Protein AF-A0A845Y0Y3-F1 (afdb_monomer_lite)

Sequence (134 aa):
LVGATLGAIGAFLLARYFLRDWAKSRFRRHKALVSFHQAVLHKPLAFVLAVRFAPISPFNIVNFLFGLTAIDLRNYATGTFFGIIPGTLAYTWLGVTGEEVLQGGDRLPFFLALGMLTLLSLLPVCLKRNQISQ

Radius of gyration: 17.37 Å; chains: 1; bounding box: 44×30×48 Å

Foldseek 3Di:
DVVLLVVLLVLLQCLQPPVQVVCCVVCVPPPVLVVLQVVCVPPVLVSLLLVLLQPPDDSNVVSNSNSNHPDDSVSNSVSNVVSPVQVVVLVVQLVVLVVCVVVVHDCVSNVVSVVSNVCSNCVSVVVVVVVVVD

Structure (mmCIF, N/CA/C/O backbone):
data_AF-A0A845Y0Y3-F1
#
_entry.id   AF-A0A845Y0Y3-F1
#
loop_
_atom_site.group_PDB
_atom_site.id
_atom_site.type_symbol
_atom_site.label_atom_id
_atom_site.label_alt_id
_atom_site.label_comp_id
_atom_site.label_asym_id
_atom_site.label_entity_id
_atom_site.label_seq_id
_atom_site.pdbx_PDB_ins_code
_atom_site.Cartn_x
_atom_site.Cartn_y
_atom_site.Cartn_z
_atom_site.occupancy
_atom_site.B_iso_or_equiv
_atom_site.auth_seq_id
_atom_site.auth_comp_id
_atom_site.auth_asym_id
_atom_site.auth_atom_id
_atom_site.pdbx_PDB_model_num
ATOM 1 N N . LEU A 1 1 ? 1.305 7.575 -9.137 1.00 87.44 1 LEU A N 1
ATOM 2 C CA . LEU A 1 1 ? 1.357 7.820 -7.670 1.00 87.44 1 LEU A CA 1
ATOM 3 C C . LEU A 1 1 ? 0.132 8.578 -7.150 1.00 87.44 1 LEU A C 1
ATOM 5 O O . LEU A 1 1 ? -0.592 8.025 -6.329 1.00 87.44 1 LEU A O 1
ATOM 9 N N . VAL A 1 2 ? -0.149 9.793 -7.645 1.00 90.75 2 VAL A N 1
ATOM 10 C CA . VAL A 1 2 ? -1.297 10.609 -7.188 1.00 90.75 2 VAL A CA 1
ATOM 11 C C . VAL A 1 2 ? -2.636 9.891 -7.392 1.00 90.75 2 VAL A C 1
ATOM 13 O O . VAL A 1 2 ? -3.362 9.695 -6.425 1.00 90.75 2 VAL A O 1
ATOM 16 N N . GLY A 1 3 ? -2.921 9.397 -8.604 1.00 91.50 3 GLY A N 1
ATOM 17 C CA . GLY A 1 3 ? -4.157 8.648 -8.882 1.00 91.50 3 GLY A CA 1
ATOM 18 C C . GLY A 1 3 ? -4.326 7.397 -8.009 1.00 91.50 3 GLY A C 1
ATOM 19 O O . GLY A 1 3 ? -5.391 7.180 -7.443 1.00 91.50 3 GLY A O 1
ATOM 20 N N . ALA A 1 4 ? -3.251 6.624 -7.809 1.00 89.38 4 ALA A N 1
ATOM 21 C CA . ALA A 1 4 ? -3.262 5.460 -6.917 1.00 89.38 4 ALA A CA 1
ATOM 22 C C . ALA A 1 4 ? -3.561 5.849 -5.459 1.00 89.38 4 ALA A C 1
ATOM 24 O O . ALA A 1 4 ? -4.304 5.153 -4.773 1.00 89.38 4 ALA A O 1
ATOM 25 N N . THR A 1 5 ? -3.025 6.983 -4.999 1.00 91.75 5 THR A N 1
ATOM 26 C CA . THR A 1 5 ? -3.273 7.499 -3.646 1.00 91.75 5 THR A CA 1
ATOM 27 C C . THR A 1 5 ? -4.713 7.987 -3.498 1.00 91.75 5 THR A C 1
ATOM 29 O O . THR A 1 5 ? -5.369 7.645 -2.520 1.00 91.75 5 THR A O 1
ATOM 32 N N . LEU A 1 6 ? -5.244 8.716 -4.484 1.00 93.31 6 LEU A N 1
ATOM 33 C CA . LEU A 1 6 ? -6.638 9.173 -4.490 1.00 93.31 6 LEU A CA 1
ATOM 34 C C . LEU A 1 6 ? -7.626 8.002 -4.521 1.00 93.31 6 LEU A C 1
ATOM 36 O O . LEU A 1 6 ? -8.559 7.974 -3.723 1.00 93.31 6 LEU A O 1
ATOM 40 N N . GLY A 1 7 ? -7.392 6.998 -5.370 1.00 92.75 7 GLY A N 1
ATOM 41 C CA . GLY A 1 7 ? -8.207 5.781 -5.401 1.00 92.75 7 GLY A CA 1
ATOM 42 C C . GLY A 1 7 ? -8.137 5.004 -4.083 1.00 92.75 7 GLY A C 1
ATOM 43 O O . GLY A 1 7 ? -9.159 4.548 -3.568 1.00 92.75 7 GLY A O 1
ATOM 44 N N . ALA A 1 8 ? -6.946 4.919 -3.481 1.00 92.06 8 ALA A N 1
ATOM 45 C CA . ALA A 1 8 ? -6.761 4.309 -2.170 1.00 92.06 8 ALA A CA 1
ATOM 46 C C . AL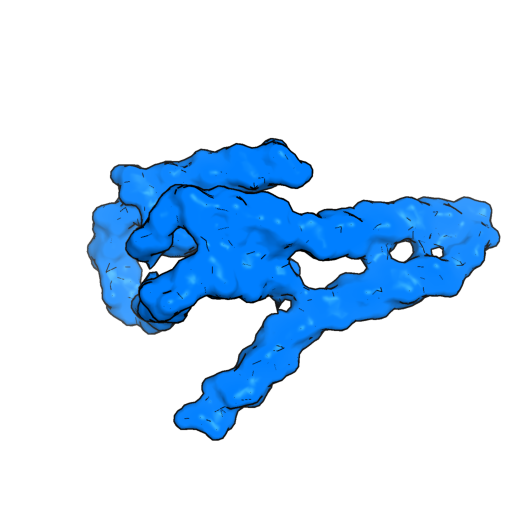A A 1 8 ? -7.519 5.059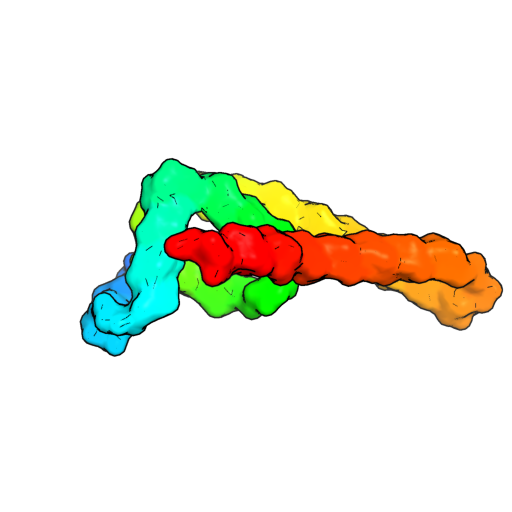 -1.066 1.00 92.06 8 ALA A C 1
ATOM 48 O O . ALA A 1 8 ? -8.099 4.410 -0.193 1.00 92.06 8 ALA A O 1
ATOM 49 N N . ILE A 1 9 ? -7.536 6.395 -1.105 1.00 93.81 9 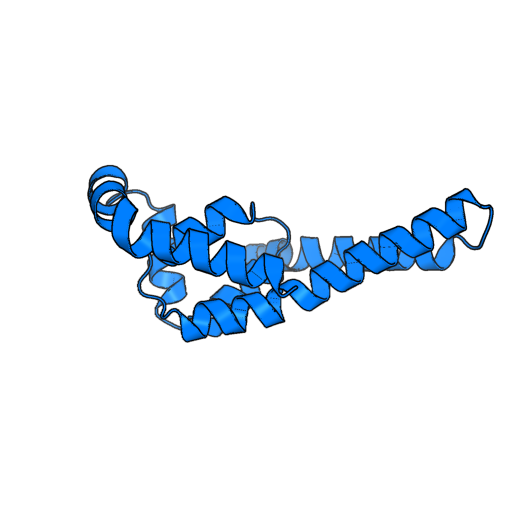ILE A N 1
ATOM 50 C CA . ILE A 1 9 ? -8.323 7.243 -0.199 1.00 93.81 9 ILE A CA 1
ATOM 51 C C . ILE A 1 9 ? -9.822 7.022 -0.428 1.00 93.81 9 ILE A C 1
ATOM 53 O O . ILE A 1 9 ? -10.546 6.805 0.538 1.00 93.81 9 ILE A O 1
ATOM 57 N N . GLY A 1 10 ? -10.287 6.995 -1.678 1.00 93.31 10 GLY A N 1
ATOM 58 C CA . GLY A 1 10 ? -11.689 6.724 -2.005 1.00 93.31 10 GLY A CA 1
ATOM 59 C C . GLY A 1 10 ? -12.168 5.382 -1.446 1.00 93.31 10 GLY A C 1
ATOM 60 O O . GLY A 1 10 ? -13.151 5.336 -0.710 1.00 93.31 10 GLY A O 1
ATOM 61 N N . ALA A 1 11 ? -11.428 4.300 -1.703 1.00 92.31 11 ALA A N 1
ATOM 62 C CA . ALA A 1 11 ? -11.741 2.974 -1.163 1.00 92.31 11 ALA A CA 1
ATOM 63 C C . ALA A 1 11 ? -11.714 2.942 0.377 1.00 92.31 11 ALA A C 1
ATOM 65 O O . ALA A 1 11 ? -12.587 2.339 1.002 1.00 92.31 11 ALA A O 1
ATOM 66 N N . PHE A 1 12 ? -10.749 3.628 0.995 1.00 92.81 12 PHE A N 1
ATOM 67 C CA . PHE A 1 12 ? -10.659 3.762 2.449 1.00 92.81 12 PHE A CA 1
ATOM 68 C C . PHE A 1 12 ? -11.886 4.465 3.044 1.00 92.81 12 PHE A C 1
ATOM 70 O O . PHE A 1 12 ? -12.458 3.978 4.020 1.00 92.81 12 PHE A O 1
ATOM 77 N N . LEU A 1 13 ? -12.312 5.586 2.455 1.00 93.00 13 LEU A N 1
ATOM 78 C CA . LEU A 1 13 ? -13.471 6.348 2.925 1.00 93.00 13 LEU A CA 1
ATOM 79 C C . LEU A 1 13 ? -14.768 5.562 2.713 1.00 93.00 13 LEU A C 1
ATOM 81 O O . LEU A 1 13 ? -15.590 5.492 3.627 1.00 93.00 13 LEU A O 1
ATOM 85 N N . LEU A 1 14 ? -14.916 4.897 1.564 1.00 92.75 14 LEU A N 1
ATOM 86 C CA . LEU A 1 14 ? -16.041 3.996 1.309 1.00 92.75 14 LEU A CA 1
ATOM 87 C C . LEU A 1 14 ? -16.115 2.887 2.365 1.00 92.75 14 LEU A C 1
ATOM 89 O O . LEU A 1 14 ? -17.176 2.663 2.948 1.00 92.75 14 LEU A O 1
ATOM 93 N N . ALA A 1 15 ? -14.987 2.247 2.690 1.00 91.06 15 ALA A N 1
ATOM 94 C CA . ALA A 1 15 ? -14.948 1.268 3.774 1.00 91.06 15 ALA A CA 1
ATOM 95 C C . ALA A 1 15 ? -15.353 1.872 5.121 1.00 91.06 15 ALA A C 1
ATOM 97 O O . ALA A 1 15 ? -16.143 1.276 5.855 1.00 91.06 15 ALA A O 1
ATOM 98 N N . ARG A 1 16 ? -14.809 3.046 5.451 1.00 90.75 16 ARG A N 1
ATOM 99 C CA . ARG A 1 16 ? -14.964 3.661 6.770 1.00 90.75 16 ARG A CA 1
ATOM 100 C C . ARG A 1 16 ? -16.385 4.129 7.054 1.00 90.75 16 ARG A C 1
ATOM 102 O O . ARG A 1 16 ? -16.817 4.014 8.200 1.00 90.75 16 ARG A O 1
ATOM 109 N N . TYR A 1 17 ? -17.077 4.652 6.045 1.00 90.31 17 TYR A N 1
ATOM 110 C CA . TYR A 1 17 ? -18.408 5.233 6.220 1.00 90.31 17 TYR A CA 1
ATOM 111 C C . TYR A 1 17 ? -19.544 4.292 5.819 1.00 90.31 17 TYR A C 1
ATOM 113 O O . TYR A 1 17 ? -20.573 4.305 6.482 1.00 90.31 17 TYR A O 1
ATOM 121 N N . PHE A 1 18 ? -19.370 3.450 4.794 1.00 89.19 18 PHE A N 1
ATOM 122 C CA . PHE A 1 18 ? -20.467 2.618 4.276 1.00 89.19 18 PHE A CA 1
ATOM 123 C C . PHE A 1 18 ? -20.375 1.152 4.702 1.00 89.19 18 PHE A C 1
ATOM 125 O O . PHE A 1 18 ? -21.395 0.508 4.929 1.00 89.19 18 PHE A O 1
ATOM 132 N N . LEU A 1 19 ? -19.164 0.601 4.826 1.00 85.50 19 LEU A N 1
ATOM 133 C CA . LEU A 1 19 ? -18.974 -0.835 5.083 1.00 85.50 19 LEU A CA 1
ATOM 134 C C . LEU A 1 19 ? -18.590 -1.150 6.529 1.00 85.50 19 LEU A C 1
ATOM 136 O O . LEU A 1 19 ? -18.567 -2.321 6.901 1.00 85.50 19 LEU A O 1
ATOM 140 N N . ARG A 1 20 ? -18.279 -0.145 7.354 1.00 81.25 20 ARG A N 1
ATOM 141 C CA . ARG A 1 20 ? -17.708 -0.362 8.689 1.00 81.25 20 ARG A CA 1
ATOM 142 C C . ARG A 1 20 ? -18.636 -1.135 9.614 1.00 81.25 20 ARG A C 1
ATOM 144 O O . ARG A 1 20 ? -18.182 -2.082 10.255 1.00 81.25 20 ARG A O 1
ATOM 151 N N . ASP A 1 21 ? -19.910 -0.771 9.663 1.00 82.50 21 ASP A N 1
ATOM 152 C CA . ASP A 1 21 ? -20.873 -1.410 10.564 1.00 82.50 21 ASP A CA 1
ATOM 153 C C . ASP A 1 21 ? -21.284 -2.799 10.065 1.00 82.50 21 ASP A C 1
ATOM 155 O O . ASP A 1 21 ? -21.319 -3.753 10.846 1.00 82.50 21 ASP A O 1
ATOM 159 N N . TRP A 1 22 ? -21.464 -2.950 8.749 1.00 84.00 22 TRP A N 1
ATOM 160 C CA . TRP A 1 22 ? -21.697 -4.248 8.111 1.00 84.00 22 TRP A CA 1
ATOM 161 C C . TRP A 1 22 ? -20.517 -5.211 8.306 1.00 84.00 22 TRP A C 1
ATOM 163 O O . TRP A 1 22 ? -20.692 -6.365 8.695 1.00 84.00 22 TRP A O 1
ATOM 173 N N . ALA A 1 23 ? -19.287 -4.744 8.096 1.00 80.31 23 ALA A N 1
ATOM 174 C CA . ALA A 1 23 ? -18.103 -5.577 8.254 1.00 80.31 23 ALA A CA 1
ATOM 175 C C . ALA A 1 23 ? -17.851 -5.923 9.726 1.00 80.31 23 ALA A C 1
ATOM 177 O O . ALA A 1 23 ? -17.485 -7.058 10.037 1.00 80.31 23 ALA A O 1
ATOM 178 N N . LYS A 1 24 ? -18.096 -4.985 10.653 1.00 77.25 24 LYS A N 1
ATOM 179 C CA . LYS A 1 24 ? -18.037 -5.264 12.093 1.00 77.25 24 LYS A CA 1
ATOM 180 C C . LYS A 1 24 ? -19.056 -6.318 12.508 1.00 77.25 24 LYS A C 1
ATOM 182 O O . LYS A 1 24 ? -18.700 -7.178 13.307 1.00 77.25 24 LYS A O 1
ATOM 187 N N . SER A 1 25 ? -20.287 -6.290 12.000 1.00 80.38 25 SER A N 1
ATOM 188 C CA . SER A 1 25 ? -21.294 -7.298 12.362 1.00 80.38 25 SER A CA 1
ATOM 189 C C . SER A 1 25 ? -20.972 -8.669 11.756 1.00 80.38 25 SER A C 1
ATOM 191 O O . SER A 1 25 ? -21.042 -9.682 12.453 1.00 80.38 25 SER A O 1
ATOM 193 N N . ARG A 1 26 ? -20.525 -8.707 10.494 1.00 78.69 26 ARG A N 1
ATOM 194 C CA . ARG A 1 26 ? -20.270 -9.947 9.745 1.00 78.69 26 ARG A CA 1
ATOM 195 C C . ARG A 1 26 ? -18.939 -10.625 10.077 1.00 78.69 26 ARG A C 1
ATOM 197 O O . ARG A 1 26 ? -18.861 -11.853 10.032 1.00 78.69 26 ARG A O 1
ATOM 204 N N . PHE A 1 27 ? -17.906 -9.848 10.411 1.00 71.81 27 PHE A N 1
ATOM 205 C CA . PHE A 1 27 ? -16.526 -10.322 10.585 1.00 71.81 27 PHE A CA 1
ATOM 206 C C . PHE A 1 27 ? -15.940 -10.031 11.973 1.00 71.81 27 PHE A C 1
ATOM 208 O O . PHE A 1 27 ? -14.732 -10.170 12.168 1.00 71.81 27 PHE A O 1
ATOM 215 N N . ARG A 1 28 ? -16.776 -9.705 12.973 1.00 68.50 28 ARG A N 1
ATOM 216 C CA . ARG A 1 28 ? -16.343 -9.390 14.353 1.00 68.50 28 ARG A CA 1
ATOM 217 C C . ARG A 1 28 ? -15.404 -10.423 14.981 1.00 68.50 28 ARG A C 1
ATOM 219 O O . ARG A 1 28 ? -14.597 -10.069 15.831 1.00 68.50 28 ARG A O 1
ATOM 226 N N . ARG A 1 29 ? -15.539 -11.697 14.598 1.00 73.56 29 ARG A N 1
ATOM 227 C CA . ARG A 1 29 ? -14.756 -12.832 15.124 1.00 73.56 29 ARG A CA 1
ATOM 228 C C . ARG A 1 29 ? -13.651 -13.311 14.179 1.00 73.56 29 ARG A C 1
ATOM 230 O O . ARG A 1 29 ? -12.985 -14.300 14.472 1.00 73.56 29 ARG A O 1
ATOM 237 N N . HIS A 1 30 ? -13.452 -12.650 13.040 1.00 80.81 30 HIS A N 1
ATOM 238 C CA . HIS A 1 30 ? -12.453 -13.086 12.074 1.00 80.81 30 HIS A CA 1
ATOM 239 C C . HIS A 1 30 ? -11.053 -12.725 12.584 1.00 80.81 30 HIS A C 1
ATOM 241 O O . HIS A 1 30 ? -10.689 -11.548 12.614 1.00 80.81 30 HIS A O 1
ATOM 247 N N . LYS A 1 31 ? -10.260 -13.735 12.973 1.00 79.31 31 LYS A N 1
ATOM 248 C CA . LYS A 1 31 ? -8.926 -13.548 13.579 1.00 79.31 31 LYS A CA 1
ATOM 249 C C . LYS A 1 31 ? -8.043 -12.590 12.772 1.00 79.31 31 LYS A C 1
ATOM 251 O O . LYS A 1 31 ? -7.459 -11.684 13.343 1.00 79.31 31 LYS A O 1
ATOM 256 N N . ALA A 1 32 ? -8.039 -12.721 11.443 1.00 77.38 32 ALA A N 1
ATOM 257 C CA . ALA A 1 32 ? -7.267 -11.848 10.558 1.00 77.38 32 ALA A CA 1
ATOM 258 C C . ALA A 1 32 ? -7.628 -10.355 10.691 1.00 77.38 32 ALA A C 1
ATOM 260 O O . ALA A 1 32 ? -6.731 -9.521 10.747 1.00 77.38 32 ALA A O 1
ATOM 261 N N . LEU A 1 33 ? -8.919 -10.010 10.782 1.00 78.81 33 LEU A N 1
ATOM 262 C CA . LEU A 1 33 ? -9.362 -8.615 10.898 1.00 78.81 33 LEU A CA 1
ATOM 263 C C . LEU A 1 33 ? -9.023 -8.038 12.278 1.00 78.81 33 LEU A C 1
ATOM 265 O O . LEU A 1 33 ? -8.606 -6.887 12.376 1.00 78.81 33 LEU A O 1
ATOM 269 N N . VAL A 1 34 ? -9.159 -8.848 13.332 1.00 81.81 34 VAL A N 1
ATOM 270 C CA . VAL A 1 34 ? -8.796 -8.460 14.704 1.00 81.81 34 VAL A CA 1
ATOM 271 C C . VAL A 1 34 ? -7.288 -8.236 14.822 1.00 81.81 34 VAL A C 1
ATOM 273 O O . VAL A 1 34 ? -6.872 -7.186 15.307 1.00 81.81 34 VAL A O 1
ATOM 276 N N . SER A 1 35 ? -6.470 -9.165 14.322 1.00 82.00 35 SER A N 1
ATOM 277 C CA . SER A 1 35 ? -5.009 -9.026 14.310 1.00 82.00 35 SER A CA 1
ATOM 278 C C . SER A 1 35 ? -4.556 -7.828 13.474 1.00 82.00 35 SER A C 1
ATOM 280 O O . SER A 1 35 ? -3.687 -7.079 13.909 1.00 82.00 35 SER A O 1
ATOM 282 N N . PHE A 1 36 ? -5.174 -7.594 12.310 1.00 83.00 36 PHE A N 1
ATOM 283 C CA . PHE A 1 36 ? -4.876 -6.428 11.473 1.00 83.00 36 PHE A CA 1
ATOM 284 C C . PHE A 1 36 ? -5.234 -5.118 12.186 1.00 83.00 36 PHE A C 1
ATOM 286 O O . PHE A 1 36 ? -4.443 -4.179 12.197 1.00 83.00 36 PHE A O 1
ATOM 293 N N . HIS A 1 37 ? -6.397 -5.068 12.842 1.00 85.38 37 HIS A N 1
ATOM 294 C CA . HIS A 1 37 ? -6.806 -3.919 13.643 1.00 85.38 37 HIS A CA 1
ATOM 295 C C . HIS A 1 37 ? -5.827 -3.639 14.790 1.00 85.38 37 HIS A C 1
ATOM 297 O O . HIS A 1 37 ? -5.419 -2.494 14.965 1.00 85.38 37 HIS A O 1
ATOM 303 N N . GLN A 1 38 ? -5.413 -4.667 15.536 1.00 84.94 38 GLN A N 1
ATOM 304 C CA . GLN A 1 38 ? -4.447 -4.520 16.630 1.00 84.94 38 GLN A CA 1
ATOM 305 C C . GLN A 1 38 ? -3.070 -4.061 16.138 1.00 84.94 38 GLN A C 1
ATOM 307 O O . GLN A 1 38 ? -2.490 -3.151 16.727 1.00 84.94 38 GLN A O 1
ATOM 312 N N . ALA A 1 39 ? -2.572 -4.619 15.031 1.00 83.06 39 ALA A N 1
ATOM 313 C CA . ALA A 1 39 ? -1.280 -4.235 14.463 1.00 83.06 39 ALA A CA 1
ATOM 314 C C . ALA A 1 39 ? -1.228 -2.750 14.055 1.00 83.06 39 ALA A C 1
ATOM 316 O O . ALA A 1 39 ? -0.197 -2.092 14.205 1.00 83.06 39 ALA A O 1
ATOM 317 N N . VAL A 1 40 ? -2.358 -2.201 13.599 1.00 86.44 40 VAL A N 1
ATOM 318 C CA . VAL A 1 40 ? -2.491 -0.781 13.247 1.00 86.44 40 VAL A CA 1
ATOM 319 C C . VAL A 1 40 ? -2.435 0.137 14.476 1.00 86.44 40 VAL A C 1
ATOM 321 O O . VAL A 1 40 ? -1.925 1.249 14.356 1.00 86.44 40 VAL A O 1
ATOM 324 N N . LEU A 1 41 ? -2.927 -0.292 15.646 1.00 86.06 41 LEU A N 1
ATOM 325 C CA . LEU A 1 41 ? -3.070 0.578 16.826 1.00 86.06 41 LEU A CA 1
ATOM 326 C C . LEU A 1 41 ? -1.733 1.049 17.413 1.00 86.06 41 LEU A C 1
ATOM 328 O O . LEU A 1 41 ? -1.664 2.155 17.939 1.00 86.06 41 LEU A O 1
ATOM 332 N N . HIS A 1 42 ? -0.672 0.243 17.330 1.00 80.50 42 HIS A N 1
ATOM 333 C CA . HIS A 1 42 ? 0.616 0.605 17.929 1.00 80.50 42 HIS A CA 1
ATOM 334 C C . HIS A 1 42 ? 1.409 1.614 17.094 1.00 80.50 42 HIS A C 1
ATOM 336 O O . HIS A 1 42 ? 1.915 2.597 17.630 1.00 80.50 42 HIS A O 1
ATOM 342 N N . LYS A 1 43 ? 1.547 1.372 15.783 1.00 86.88 43 LYS A N 1
ATOM 343 C CA . LYS A 1 43 ? 2.306 2.243 14.868 1.00 86.88 43 LYS A CA 1
ATOM 344 C C . LYS A 1 43 ? 1.603 2.343 13.506 1.00 86.88 43 LYS A C 1
ATOM 346 O O . LYS A 1 43 ? 2.034 1.688 12.555 1.00 86.88 43 LYS A O 1
ATOM 351 N N . PRO A 1 44 ? 0.560 3.183 13.375 1.00 87.31 44 PRO A N 1
ATOM 352 C CA . PRO A 1 44 ? -0.308 3.185 12.197 1.00 87.31 44 PRO A CA 1
ATOM 353 C C . PRO A 1 44 ? 0.439 3.492 10.895 1.00 87.31 44 PRO A C 1
ATOM 355 O O . PRO A 1 44 ? 0.295 2.774 9.910 1.00 87.31 44 PRO A O 1
ATOM 358 N N . LEU A 1 45 ? 1.288 4.526 10.899 1.00 89.19 45 LEU A N 1
ATOM 359 C CA . LEU A 1 45 ? 2.067 4.922 9.722 1.00 89.19 45 LEU A CA 1
ATOM 360 C C . LEU A 1 45 ? 3.079 3.843 9.312 1.00 89.19 45 LEU A C 1
ATOM 362 O O . LEU A 1 45 ? 3.151 3.475 8.143 1.00 89.19 45 LEU A O 1
ATOM 366 N N . ALA A 1 46 ? 3.839 3.317 10.277 1.00 86.31 46 ALA A N 1
ATOM 367 C CA . ALA A 1 46 ? 4.843 2.287 10.016 1.00 86.31 46 ALA A CA 1
ATOM 368 C C . ALA A 1 46 ? 4.200 1.000 9.487 1.00 86.31 46 ALA A C 1
ATOM 370 O O . ALA A 1 46 ? 4.744 0.360 8.592 1.00 86.31 46 ALA A O 1
ATOM 371 N N . PHE A 1 47 ? 3.019 0.648 9.998 1.00 88.31 47 PHE A N 1
ATOM 372 C CA . PHE A 1 47 ? 2.277 -0.508 9.524 1.00 88.31 47 PHE A CA 1
ATOM 373 C C . PHE A 1 47 ? 1.768 -0.315 8.088 1.00 88.31 47 PHE A C 1
ATOM 375 O O . PHE A 1 47 ? 1.924 -1.217 7.268 1.00 88.31 47 PHE A O 1
ATOM 382 N N . VAL A 1 48 ? 1.241 0.866 7.737 1.00 89.38 48 VAL A N 1
ATOM 383 C CA . VAL A 1 48 ? 0.882 1.175 6.339 1.00 89.38 48 VAL A CA 1
ATOM 384 C C . VAL A 1 48 ? 2.106 1.055 5.435 1.00 89.38 48 VAL A C 1
ATOM 386 O O . VAL A 1 48 ? 2.025 0.387 4.409 1.00 89.38 48 VAL A O 1
ATOM 389 N N . LEU A 1 49 ? 3.245 1.636 5.819 1.00 88.25 49 LEU A N 1
ATOM 390 C CA . LEU A 1 49 ? 4.482 1.538 5.039 1.00 88.25 49 LEU A CA 1
ATOM 391 C C . LEU A 1 49 ? 4.924 0.084 4.853 1.00 88.25 49 LEU A C 1
ATOM 393 O O . LEU A 1 49 ? 5.191 -0.321 3.727 1.00 88.25 49 LEU A O 1
ATOM 397 N N . ALA A 1 50 ? 4.923 -0.720 5.917 1.00 85.62 50 ALA A N 1
ATOM 398 C CA . ALA A 1 50 ? 5.288 -2.133 5.848 1.00 85.62 50 ALA A CA 1
ATOM 399 C C . ALA A 1 50 ? 4.381 -2.919 4.889 1.00 85.62 50 ALA A C 1
ATOM 401 O O . ALA A 1 50 ? 4.869 -3.688 4.063 1.00 85.62 50 ALA A O 1
ATOM 402 N N . VAL A 1 51 ? 3.066 -2.688 4.949 1.00 85.62 51 VAL A N 1
ATOM 403 C CA . VAL A 1 51 ? 2.102 -3.339 4.052 1.00 85.62 51 VAL A CA 1
ATOM 404 C C . VAL A 1 51 ? 2.270 -2.875 2.602 1.00 85.62 51 VAL A C 1
ATOM 406 O O . VAL A 1 51 ? 2.072 -3.668 1.691 1.00 85.62 51 VAL A O 1
ATOM 409 N N . ARG A 1 52 ? 2.643 -1.614 2.359 1.00 87.00 52 ARG A N 1
ATOM 410 C CA . ARG A 1 52 ? 2.832 -1.075 0.999 1.00 87.00 52 ARG A CA 1
ATOM 411 C C . ARG A 1 52 ? 4.178 -1.442 0.383 1.00 87.00 52 ARG A C 1
ATOM 413 O O . ARG A 1 52 ? 4.240 -1.655 -0.823 1.00 87.00 52 ARG A O 1
ATOM 420 N N . PHE A 1 53 ? 5.220 -1.560 1.201 1.00 80.75 53 PHE A N 1
ATOM 421 C CA . PHE A 1 53 ? 6.506 -2.114 0.784 1.00 80.75 53 PHE A CA 1
ATOM 422 C C . PHE A 1 53 ? 6.420 -3.607 0.489 1.00 80.75 53 PHE A C 1
ATOM 424 O O . PHE A 1 53 ? 7.245 -4.108 -0.261 1.00 80.75 53 PHE A O 1
ATOM 431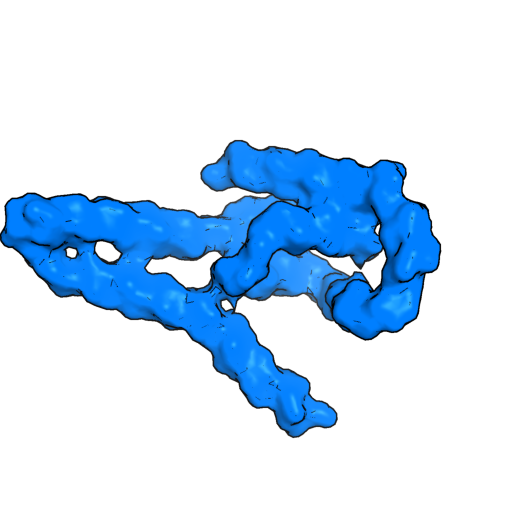 N N . ALA A 1 54 ? 5.426 -4.301 1.043 1.00 76.75 54 ALA A N 1
ATOM 432 C CA . ALA A 1 54 ? 5.118 -5.684 0.729 1.00 76.75 54 ALA A CA 1
ATOM 433 C C . ALA A 1 54 ? 4.181 -5.772 -0.498 1.00 76.75 54 ALA A C 1
ATOM 435 O O . ALA A 1 54 ? 2.962 -5.665 -0.344 1.00 76.75 54 ALA A O 1
ATOM 436 N N . PRO A 1 55 ? 4.678 -6.043 -1.720 1.00 62.44 55 PRO A N 1
ATOM 437 C CA . PRO A 1 55 ? 3.846 -6.079 -2.931 1.00 62.44 55 PRO A CA 1
ATOM 438 C C . PRO A 1 55 ? 2.860 -7.263 -2.983 1.00 62.44 55 PRO A C 1
ATOM 440 O O . PRO A 1 55 ? 2.117 -7.404 -3.946 1.00 62.44 55 PRO A O 1
ATOM 443 N N . ILE A 1 56 ? 2.834 -8.117 -1.956 1.00 62.41 56 ILE A N 1
ATOM 444 C CA . ILE A 1 56 ? 2.040 -9.353 -1.913 1.00 62.41 56 ILE A CA 1
ATOM 445 C C . ILE A 1 56 ? 0.538 -9.069 -1.735 1.00 62.41 56 ILE A C 1
ATOM 447 O O . ILE A 1 56 ? -0.302 -9.903 -2.067 1.00 62.41 56 ILE A O 1
ATOM 451 N N . SER A 1 57 ? 0.161 -7.908 -1.193 1.00 67.75 57 SER A N 1
ATOM 452 C CA . SER A 1 57 ? -1.239 -7.652 -0.852 1.00 67.75 57 SER A CA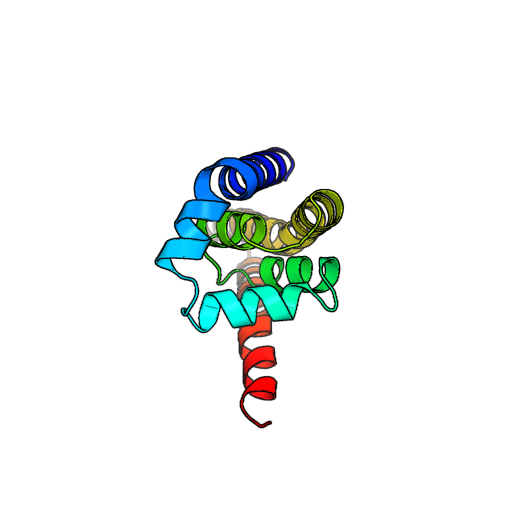 1
ATOM 453 C C . SER A 1 57 ? -2.045 -7.120 -2.050 1.00 67.75 57 SER A C 1
ATOM 455 O O . SER A 1 57 ? -1.618 -6.139 -2.670 1.00 67.75 57 SER A O 1
ATOM 457 N N . PRO A 1 58 ? -3.247 -7.660 -2.337 1.00 80.12 58 PRO A N 1
ATOM 458 C CA . PRO A 1 58 ? -4.149 -7.063 -3.313 1.00 80.12 58 PRO A CA 1
ATOM 459 C C . PRO A 1 58 ? -4.511 -5.637 -2.890 1.00 80.12 58 PRO A C 1
ATOM 461 O O . PRO A 1 58 ? -5.162 -5.429 -1.860 1.00 80.12 58 PRO A O 1
ATOM 464 N N . PHE A 1 59 ? -4.096 -4.656 -3.697 1.00 82.00 59 PHE A N 1
ATOM 465 C CA . PHE A 1 59 ? -4.150 -3.233 -3.351 1.00 82.00 59 PHE A CA 1
ATOM 466 C C . PHE A 1 59 ? -5.541 -2.799 -2.869 1.00 82.00 59 PHE A C 1
ATOM 468 O O . PHE A 1 59 ? -5.665 -2.158 -1.828 1.00 82.00 59 PHE A O 1
ATOM 475 N N . ASN A 1 60 ? -6.594 -3.225 -3.570 1.00 84.62 60 ASN A N 1
ATOM 476 C CA . ASN A 1 60 ? -7.976 -2.863 -3.255 1.00 84.62 60 ASN A CA 1
ATOM 477 C C . ASN A 1 60 ? -8.449 -3.428 -1.912 1.00 84.62 60 ASN A C 1
ATOM 479 O O . ASN A 1 60 ? -9.014 -2.691 -1.108 1.00 84.62 60 ASN A O 1
ATOM 483 N N . ILE A 1 61 ? -8.189 -4.713 -1.640 1.00 85.31 61 ILE A N 1
ATOM 484 C CA . ILE A 1 61 ? -8.638 -5.378 -0.406 1.00 85.31 61 ILE A CA 1
ATOM 485 C C . ILE A 1 61 ? -8.020 -4.689 0.807 1.00 85.31 61 ILE A C 1
ATOM 487 O O . ILE A 1 61 ? -8.712 -4.373 1.774 1.00 85.31 61 ILE A O 1
ATOM 491 N N . VAL A 1 62 ? -6.722 -4.408 0.734 1.00 87.12 62 VAL A N 1
ATOM 492 C CA . VAL A 1 62 ? -5.999 -3.754 1.820 1.00 87.12 62 VAL A CA 1
ATOM 493 C C . VAL A 1 62 ? -6.496 -2.332 2.071 1.00 87.12 62 VAL A C 1
ATOM 495 O O . VAL A 1 62 ? -6.630 -1.944 3.230 1.00 87.12 62 VAL A O 1
ATOM 498 N N . ASN A 1 63 ? -6.856 -1.581 1.028 1.00 91.25 63 ASN A N 1
ATOM 499 C CA . ASN A 1 63 ? -7.450 -0.249 1.185 1.00 91.25 63 ASN A CA 1
ATOM 500 C C . ASN A 1 63 ? -8.755 -0.302 1.996 1.00 91.25 63 ASN A C 1
ATOM 502 O O . ASN A 1 63 ? -8.948 0.499 2.914 1.00 91.25 63 ASN A O 1
ATOM 506 N N . PHE A 1 64 ? -9.620 -1.280 1.706 1.00 88.56 64 PHE A N 1
ATOM 507 C CA . PHE A 1 64 ? -10.848 -1.484 2.474 1.00 88.56 64 PHE A CA 1
ATOM 508 C C . PHE A 1 64 ? -10.549 -1.927 3.910 1.00 88.56 64 PHE A C 1
ATOM 510 O O . PHE A 1 64 ? -11.114 -1.362 4.843 1.00 88.56 64 PHE A O 1
ATOM 517 N N . LEU A 1 65 ? -9.623 -2.873 4.113 1.00 88.50 65 LEU A N 1
ATOM 518 C 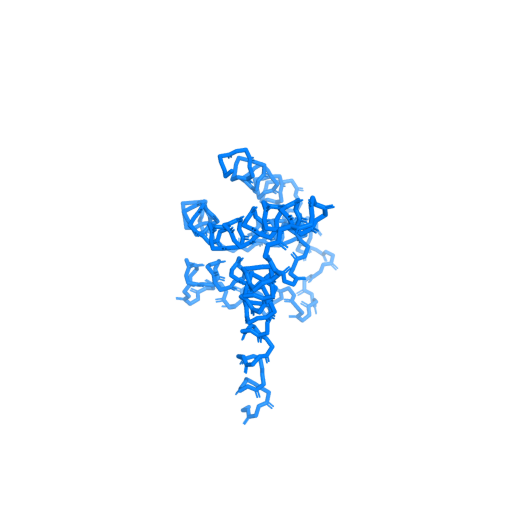CA . LEU A 1 65 ? -9.226 -3.323 5.454 1.00 88.50 65 LEU A CA 1
ATOM 519 C C . LEU A 1 65 ? -8.721 -2.164 6.320 1.00 88.50 65 LEU A C 1
ATOM 521 O O . LEU A 1 65 ? -9.120 -2.053 7.479 1.00 88.50 65 LEU A O 1
ATOM 525 N N . PHE A 1 66 ? -7.913 -1.265 5.754 1.00 89.75 66 PHE A N 1
ATOM 526 C CA . PHE A 1 66 ? -7.484 -0.050 6.442 1.00 89.75 66 PHE A CA 1
ATOM 527 C C . PHE A 1 66 ? -8.666 0.841 6.824 1.00 89.75 66 PHE A C 1
ATOM 529 O O . PHE A 1 66 ? -8.717 1.302 7.965 1.00 89.75 66 PHE A O 1
ATOM 536 N N . GLY A 1 67 ? -9.645 1.021 5.932 1.00 89.38 67 GLY A N 1
ATOM 537 C CA . GLY A 1 67 ? -10.865 1.789 6.209 1.00 89.38 67 GLY A CA 1
ATOM 538 C C . GLY A 1 67 ? -11.727 1.207 7.335 1.00 89.38 67 GLY A C 1
ATOM 539 O O . GLY A 1 67 ? -12.391 1.951 8.057 1.00 89.38 67 GLY A O 1
ATOM 540 N N . LEU A 1 68 ? -11.662 -0.109 7.548 1.00 88.75 68 LEU A N 1
ATOM 541 C CA . LEU A 1 68 ? -12.333 -0.792 8.659 1.00 88.75 68 LEU A CA 1
ATOM 542 C C . LEU A 1 68 ? -11.591 -0.651 10.002 1.00 88.75 68 LEU A C 1
ATOM 544 O O . LEU A 1 68 ? -12.172 -0.911 11.062 1.00 88.75 68 LEU A O 1
ATOM 548 N N . THR A 1 69 ? -10.324 -0.229 9.983 1.00 87.69 69 THR A N 1
ATOM 549 C CA . THR A 1 69 ? -9.508 -0.039 11.192 1.00 87.69 69 THR A CA 1
ATOM 550 C C . THR A 1 69 ? -9.687 1.342 11.833 1.00 87.69 69 THR A C 1
ATOM 552 O O . THR A 1 69 ? -10.475 2.170 11.378 1.00 87.69 69 THR A O 1
ATOM 555 N N . ALA A 1 70 ? -8.983 1.589 12.943 1.00 85.31 70 ALA A N 1
ATOM 556 C CA . ALA A 1 70 ? -9.003 2.875 13.638 1.00 85.31 70 ALA A CA 1
ATOM 557 C C . ALA A 1 70 ? -8.031 3.918 13.053 1.00 85.31 70 ALA A C 1
ATOM 559 O O . ALA A 1 70 ? -8.020 5.039 13.544 1.00 85.31 70 ALA A O 1
ATOM 560 N N . ILE A 1 71 ? -7.249 3.592 12.014 1.00 91.00 71 ILE A N 1
ATOM 561 C CA . ILE A 1 71 ? -6.241 4.509 11.461 1.00 91.00 71 ILE A CA 1
ATOM 562 C C . ILE A 1 71 ? -6.850 5.827 10.972 1.00 91.00 71 ILE A C 1
ATOM 564 O O . ILE A 1 71 ? -7.936 5.846 10.388 1.00 91.00 71 ILE A O 1
ATOM 568 N N . ASP A 1 72 ? -6.130 6.925 11.175 1.00 91.88 72 ASP A N 1
ATOM 569 C CA . ASP A 1 72 ? -6.503 8.230 10.641 1.00 91.88 72 ASP A CA 1
ATOM 570 C C . ASP A 1 72 ? -6.170 8.346 9.156 1.00 91.88 72 ASP A C 1
ATOM 572 O O . ASP A 1 72 ? -5.141 7.851 8.683 1.00 91.88 72 ASP A O 1
ATOM 576 N N . LEU A 1 73 ? -7.004 9.091 8.426 1.00 91.56 73 LEU A N 1
ATOM 577 C CA . LEU A 1 73 ? -6.828 9.320 6.992 1.00 91.56 73 LEU A CA 1
ATOM 578 C C . LEU A 1 73 ? -5.441 9.887 6.662 1.00 91.56 73 LEU A C 1
ATOM 580 O O . LEU A 1 73 ? -4.843 9.486 5.670 1.00 91.56 73 LEU A O 1
ATOM 584 N N . ARG A 1 74 ? -4.905 10.779 7.507 1.00 92.69 74 ARG A N 1
ATOM 585 C CA . ARG A 1 74 ? -3.585 11.392 7.301 1.00 92.69 74 ARG A CA 1
ATOM 586 C C . ARG A 1 74 ? -2.472 10.345 7.290 1.00 92.69 74 ARG A C 1
ATOM 588 O O . ARG A 1 74 ? -1.690 10.326 6.349 1.00 92.69 74 ARG A O 1
ATOM 595 N N . ASN A 1 75 ? -2.439 9.460 8.289 1.00 91.94 75 ASN A N 1
ATOM 596 C CA . ASN A 1 75 ? -1.434 8.396 8.396 1.00 91.94 75 ASN A CA 1
ATOM 597 C C . ASN A 1 75 ? -1.558 7.386 7.250 1.00 91.94 75 ASN A C 1
ATOM 599 O O . ASN A 1 75 ? -0.556 6.919 6.712 1.00 91.94 75 ASN A O 1
ATOM 603 N N . TYR A 1 76 ? -2.791 7.076 6.849 1.00 92.44 76 TYR A N 1
ATOM 604 C CA . TYR A 1 76 ? -3.048 6.199 5.715 1.00 92.44 76 TYR A CA 1
ATOM 605 C C . TYR A 1 76 ? -2.622 6.819 4.374 1.00 92.44 76 TYR A C 1
ATOM 607 O O . TYR A 1 76 ? -1.980 6.146 3.566 1.00 92.44 76 TYR A O 1
ATOM 615 N N . ALA A 1 77 ? -2.948 8.093 4.141 1.00 93.56 77 ALA A N 1
ATOM 616 C CA . ALA A 1 77 ? -2.639 8.800 2.904 1.00 93.56 77 ALA A CA 1
ATOM 617 C C . ALA A 1 77 ? -1.131 9.010 2.735 1.00 93.56 77 ALA A C 1
ATOM 619 O O . ALA A 1 77 ? -0.588 8.662 1.687 1.00 93.56 77 ALA A O 1
ATOM 620 N N . THR A 1 78 ? -0.438 9.504 3.767 1.00 93.69 78 THR A N 1
ATOM 621 C CA . THR A 1 78 ? 1.019 9.706 3.709 1.00 93.69 78 THR A CA 1
ATOM 622 C C . THR A 1 78 ? 1.753 8.373 3.610 1.00 93.69 78 THR A C 1
ATOM 624 O O . THR A 1 78 ? 2.597 8.205 2.732 1.00 93.69 78 THR A O 1
ATOM 627 N N . GLY A 1 79 ? 1.380 7.389 4.433 1.00 91.12 79 GLY A N 1
ATOM 628 C CA . GLY A 1 79 ? 1.966 6.051 4.386 1.00 91.12 79 GLY A CA 1
ATOM 629 C C . GLY A 1 79 ? 1.755 5.367 3.037 1.00 91.12 79 GLY A C 1
ATOM 630 O O . GLY A 1 79 ? 2.666 4.726 2.525 1.00 91.12 79 GLY A O 1
ATOM 631 N N . THR A 1 80 ? 0.583 5.534 2.418 1.00 91.31 80 THR A N 1
ATOM 632 C CA . THR A 1 80 ? 0.326 4.991 1.078 1.00 91.31 80 THR A CA 1
ATOM 633 C C . THR A 1 80 ? 1.139 5.722 0.021 1.00 91.31 80 THR A C 1
ATOM 635 O O . THR A 1 80 ? 1.784 5.054 -0.778 1.00 91.31 80 THR A O 1
ATOM 638 N N . PHE A 1 81 ? 1.162 7.057 0.034 1.00 92.81 81 PHE A N 1
ATOM 639 C CA . PHE A 1 81 ? 1.888 7.846 -0.960 1.00 92.81 81 PHE A CA 1
ATOM 640 C C . PHE A 1 81 ? 3.380 7.503 -0.992 1.00 92.81 81 PHE A C 1
ATOM 642 O O . PHE A 1 81 ? 3.910 7.238 -2.066 1.00 92.81 81 PHE A O 1
ATOM 649 N N . PHE A 1 82 ? 4.037 7.441 0.171 1.00 91.94 82 PHE A N 1
ATOM 650 C CA . PHE A 1 82 ? 5.456 7.082 0.251 1.00 91.94 82 PHE A CA 1
ATOM 651 C C . PHE A 1 82 ? 5.694 5.578 0.094 1.00 91.94 82 PHE A C 1
ATOM 653 O O . PHE A 1 82 ? 6.654 5.164 -0.552 1.00 91.94 82 PHE A O 1
ATOM 660 N N . GLY A 1 83 ? 4.802 4.750 0.639 1.00 88.75 83 GLY A N 1
ATOM 661 C CA . GLY A 1 83 ? 4.947 3.297 0.641 1.00 88.75 83 GLY A CA 1
ATOM 662 C C . GLY A 1 83 ? 4.906 2.663 -0.749 1.00 88.75 83 GLY A C 1
ATOM 663 O O . GLY A 1 83 ? 5.554 1.648 -0.976 1.00 88.75 83 GLY A O 1
ATOM 664 N N . ILE A 1 84 ? 4.181 3.256 -1.701 1.00 90.50 84 ILE A N 1
ATOM 665 C CA . ILE A 1 84 ? 4.089 2.719 -3.070 1.00 90.50 84 ILE A CA 1
ATOM 666 C C . ILE A 1 84 ? 5.268 3.128 -3.966 1.00 90.50 84 ILE A C 1
ATOM 668 O O . ILE A 1 84 ? 5.415 2.562 -5.051 1.00 90.50 84 ILE A O 1
ATOM 672 N N . ILE A 1 85 ? 6.098 4.098 -3.556 1.00 90.62 85 ILE A N 1
ATOM 673 C CA . ILE A 1 85 ? 7.182 4.639 -4.396 1.00 90.62 85 ILE A CA 1
ATOM 674 C C . ILE A 1 85 ? 8.212 3.560 -4.759 1.00 90.62 85 ILE A C 1
ATOM 676 O O . ILE A 1 85 ? 8.440 3.385 -5.956 1.00 90.62 85 ILE A O 1
ATOM 680 N N . PRO A 1 86 ? 8.793 2.794 -3.810 1.00 87.25 86 PRO A N 1
ATOM 681 C CA . PRO A 1 86 ? 9.845 1.833 -4.148 1.00 87.25 86 PRO A CA 1
ATOM 682 C C . PRO A 1 86 ? 9.352 0.735 -5.090 1.00 87.25 86 PRO A C 1
ATOM 684 O O . PRO A 1 86 ? 10.030 0.404 -6.058 1.00 87.25 86 PRO A O 1
ATOM 687 N N . GLY A 1 87 ? 8.138 0.223 -4.852 1.00 84.44 87 GLY A N 1
ATOM 688 C CA . GLY A 1 87 ? 7.510 -0.761 -5.733 1.00 84.44 87 GLY A CA 1
ATOM 689 C C . GLY A 1 87 ? 7.256 -0.196 -7.128 1.00 84.44 87 GLY A C 1
ATOM 690 O O . GLY A 1 87 ? 7.601 -0.834 -8.115 1.00 84.44 87 GLY A O 1
ATOM 691 N N . THR A 1 88 ? 6.721 1.027 -7.220 1.00 88.06 88 THR A N 1
ATOM 692 C CA . THR A 1 88 ? 6.468 1.686 -8.514 1.00 88.06 88 THR A CA 1
ATOM 693 C C . THR A 1 88 ? 7.764 1.885 -9.299 1.00 88.06 88 THR A C 1
ATOM 695 O O . THR A 1 88 ? 7.797 1.577 -10.483 1.00 88.06 88 THR A O 1
ATOM 698 N N . LEU A 1 89 ? 8.838 2.353 -8.652 1.00 88.75 89 LEU A N 1
ATOM 699 C CA . LEU A 1 89 ? 10.140 2.535 -9.301 1.00 88.75 89 LEU A CA 1
ATOM 700 C C . LEU A 1 89 ? 10.700 1.213 -9.827 1.00 88.75 89 LEU A C 1
ATOM 702 O O . LEU A 1 89 ? 11.116 1.153 -10.979 1.00 88.75 89 LEU A O 1
ATOM 706 N N . ALA A 1 90 ? 10.660 0.156 -9.014 1.00 86.12 90 ALA A N 1
ATOM 707 C CA . ALA A 1 90 ? 11.142 -1.157 -9.420 1.00 86.12 90 ALA A CA 1
ATOM 708 C C . ALA A 1 90 ? 10.338 -1.723 -10.606 1.00 86.12 90 ALA A C 1
ATOM 710 O O . ALA A 1 90 ? 10.937 -2.202 -11.564 1.00 86.12 90 ALA A O 1
ATOM 711 N N . TYR A 1 91 ? 9.003 -1.604 -10.591 1.00 84.75 91 TYR A N 1
ATOM 712 C CA . TYR A 1 91 ? 8.153 -2.028 -11.712 1.00 84.75 91 TYR A CA 1
ATOM 713 C C . TYR A 1 91 ? 8.418 -1.228 -12.992 1.00 84.75 91 TYR A C 1
ATOM 715 O O . TYR A 1 91 ? 8.559 -1.823 -14.059 1.00 84.75 91 TYR A O 1
ATOM 723 N N . THR A 1 92 ? 8.514 0.102 -12.905 1.00 90.25 92 THR A N 1
ATOM 724 C CA . THR A 1 92 ? 8.797 0.948 -14.075 1.00 90.25 92 THR A CA 1
ATOM 725 C C . THR A 1 92 ? 10.183 0.654 -14.645 1.00 90.25 92 THR A C 1
ATOM 727 O O . THR A 1 92 ? 10.331 0.555 -15.861 1.00 90.25 92 THR A O 1
ATOM 730 N N . TRP A 1 93 ? 11.190 0.466 -13.788 1.00 89.25 93 TRP A N 1
ATOM 731 C CA . TRP A 1 93 ? 12.549 0.154 -14.229 1.00 89.25 93 TRP A CA 1
ATOM 732 C C . TRP A 1 93 ? 12.636 -1.215 -14.912 1.00 89.25 93 TRP A C 1
ATOM 734 O O . TRP A 1 93 ? 13.305 -1.353 -15.934 1.00 89.25 93 TRP A O 1
ATOM 744 N N . LEU A 1 94 ? 11.890 -2.206 -14.416 1.00 88.06 94 LEU A N 1
ATOM 745 C CA . LEU A 1 94 ? 11.740 -3.499 -15.087 1.00 88.06 94 LEU A CA 1
ATOM 746 C C . LEU A 1 94 ? 11.077 -3.382 -16.461 1.00 88.06 94 LEU A C 1
ATOM 748 O O . LEU A 1 94 ? 11.466 -4.093 -17.379 1.00 88.06 94 LEU A O 1
ATOM 752 N N . GLY A 1 95 ? 10.098 -2.487 -16.612 1.00 88.75 95 GLY A N 1
ATOM 753 C CA . GLY A 1 95 ? 9.474 -2.208 -17.906 1.00 88.75 95 GLY A CA 1
ATOM 754 C C . GLY A 1 95 ? 10.476 -1.659 -18.922 1.00 88.75 95 GLY A C 1
ATOM 755 O O . GLY A 1 95 ? 10.597 -2.208 -20.012 1.00 88.75 95 GLY A O 1
ATOM 756 N N . VAL A 1 96 ? 11.243 -0.634 -18.532 1.00 90.31 96 VAL A N 1
ATOM 757 C CA . VAL A 1 96 ? 12.260 0.000 -19.394 1.00 90.31 96 VAL A CA 1
ATOM 758 C C . VAL A 1 96 ? 13.366 -0.987 -19.775 1.00 90.31 96 VAL A C 1
ATOM 760 O O . VAL A 1 96 ? 13.676 -1.156 -20.948 1.00 90.31 96 VAL A O 1
ATOM 763 N N . THR A 1 97 ? 13.934 -1.683 -18.789 1.00 89.12 97 THR A N 1
ATOM 764 C CA . THR A 1 97 ? 15.004 -2.666 -19.038 1.00 89.12 97 THR A CA 1
ATOM 765 C C . THR A 1 97 ? 14.493 -3.902 -19.776 1.00 89.12 97 THR A C 1
ATOM 767 O O . THR A 1 97 ? 15.234 -4.527 -20.527 1.00 89.12 97 THR A O 1
ATOM 770 N N . GLY A 1 98 ? 13.218 -4.258 -19.605 1.00 89.94 98 GLY A N 1
ATOM 771 C CA . GLY A 1 98 ? 12.573 -5.323 -20.365 1.00 89.94 98 GLY A CA 1
ATOM 772 C C . GLY A 1 98 ? 12.445 -4.972 -21.843 1.00 89.94 98 GLY A C 1
ATOM 773 O O . GLY A 1 98 ? 12.767 -5.801 -22.691 1.00 89.94 98 GLY A O 1
ATOM 774 N N . GLU A 1 99 ? 12.033 -3.743 -22.158 1.00 90.12 99 GLU A N 1
ATOM 775 C CA . GLU A 1 99 ? 11.981 -3.244 -23.535 1.00 90.12 99 GLU A CA 1
ATOM 776 C C . GLU A 1 99 ? 13.370 -3.240 -24.191 1.00 90.12 99 GLU A C 1
ATOM 778 O O . GLU A 1 99 ? 13.521 -3.723 -25.312 1.00 90.12 99 GLU A O 1
ATOM 783 N N . GLU A 1 100 ? 14.398 -2.791 -23.469 1.00 89.62 100 GLU A N 1
ATOM 784 C CA . GLU A 1 100 ? 15.788 -2.797 -23.941 1.00 89.62 100 GLU A CA 1
ATOM 785 C C . GLU A 1 100 ? 16.283 -4.216 -24.276 1.00 89.62 100 GLU A C 1
ATOM 787 O O . GLU A 1 100 ? 16.874 -4.446 -25.334 1.00 89.62 100 GLU A O 1
ATOM 792 N N . VAL A 1 101 ? 15.961 -5.205 -23.434 1.00 90.19 101 VAL A N 1
ATOM 793 C CA . VAL A 1 101 ? 16.276 -6.618 -23.702 1.00 90.19 101 VAL A CA 1
ATOM 794 C C . VAL A 1 101 ? 15.548 -7.147 -24.937 1.00 90.19 101 VAL A C 1
ATOM 796 O O . VAL A 1 101 ? 16.142 -7.901 -25.713 1.00 90.19 101 VAL A O 1
ATOM 799 N N . LEU A 1 102 ? 14.285 -6.763 -25.148 1.00 90.19 102 LEU A N 1
ATOM 800 C CA . LEU A 1 102 ? 13.518 -7.162 -26.334 1.00 90.19 102 LEU A CA 1
ATOM 801 C C . LEU A 1 102 ? 14.103 -6.580 -27.628 1.00 90.19 102 LEU A C 1
ATOM 803 O O . LEU A 1 102 ? 14.010 -7.218 -28.675 1.00 90.19 102 LEU A O 1
ATOM 807 N N . GLN A 1 103 ? 14.742 -5.411 -27.553 1.00 92.81 103 GLN A N 1
ATOM 808 C CA . GLN A 1 103 ? 15.442 -4.776 -28.674 1.00 92.81 103 GLN A CA 1
ATOM 809 C C . GLN A 1 103 ? 16.866 -5.327 -28.893 1.00 92.81 103 GLN A C 1
ATOM 811 O O . GLN A 1 103 ? 17.565 -4.881 -29.801 1.00 92.81 103 GLN A O 1
ATOM 816 N N . GLY A 1 104 ? 17.294 -6.320 -28.104 1.00 89.19 104 GLY A N 1
ATOM 817 C CA . GLY A 1 104 ? 18.614 -6.947 -28.216 1.00 89.19 104 GLY A CA 1
ATOM 818 C C . GLY A 1 104 ? 19.726 -6.240 -27.436 1.00 89.19 104 GLY A C 1
ATOM 819 O O . GLY A 1 104 ? 20.895 -6.545 -27.664 1.00 89.19 104 GLY A O 1
ATOM 820 N N . GLY A 1 105 ? 19.376 -5.321 -26.532 1.00 87.00 105 GLY A N 1
ATOM 821 C CA . GLY A 1 105 ? 20.310 -4.626 -25.648 1.00 87.00 105 GLY A CA 1
ATOM 822 C C . GLY A 1 105 ? 20.799 -5.464 -24.461 1.00 87.00 105 GLY A C 1
ATOM 823 O O . GLY A 1 105 ? 20.579 -6.680 -24.369 1.00 87.00 105 GLY A O 1
ATOM 824 N N . ASP A 1 106 ? 21.476 -4.799 -23.525 1.00 87.31 106 ASP A N 1
ATOM 825 C CA . ASP A 1 106 ? 22.107 -5.447 -22.377 1.00 87.31 106 ASP A CA 1
ATOM 826 C C . ASP A 1 106 ? 21.082 -6.043 -21.401 1.00 87.31 106 ASP A C 1
ATOM 828 O O . ASP A 1 106 ? 20.141 -5.398 -20.944 1.00 87.31 106 ASP A O 1
ATOM 832 N N . ARG A 1 107 ? 21.299 -7.305 -21.012 1.00 89.06 107 ARG A N 1
ATOM 833 C CA . ARG A 1 107 ? 20.388 -8.046 -20.113 1.00 89.06 107 ARG A CA 1
ATOM 834 C C . ARG A 1 107 ? 20.678 -7.838 -18.631 1.00 89.06 107 ARG A C 1
ATOM 836 O O . ARG A 1 107 ? 19.856 -8.189 -17.785 1.00 89.06 107 ARG A O 1
ATOM 843 N N . LEU A 1 108 ? 21.847 -7.294 -18.300 1.00 87.19 108 LEU A N 1
ATOM 844 C CA . LEU A 1 108 ? 22.286 -7.121 -16.916 1.00 87.19 108 LEU A CA 1
ATOM 845 C C . LEU A 1 108 ? 21.346 -6.200 -16.106 1.00 87.19 108 LEU A C 1
ATOM 847 O O . LEU A 1 108 ? 20.935 -6.614 -15.018 1.00 87.19 108 LEU A O 1
ATOM 851 N N . PRO A 1 109 ? 20.921 -5.021 -16.611 1.00 84.44 109 PRO A N 1
ATOM 852 C CA . PRO A 1 109 ? 19.990 -4.147 -15.892 1.00 84.44 109 PRO A CA 1
ATOM 853 C C . PRO A 1 109 ? 18.627 -4.805 -15.642 1.00 84.44 109 PRO A C 1
ATOM 855 O O . PRO A 1 109 ? 18.039 -4.625 -14.577 1.00 84.44 109 PRO A O 1
ATOM 858 N N . PHE A 1 110 ? 18.159 -5.631 -16.582 1.00 86.12 110 PHE A N 1
ATOM 859 C CA . PHE A 1 110 ? 16.907 -6.374 -16.453 1.00 86.12 110 PHE A CA 1
ATOM 860 C C . PHE A 1 110 ? 16.951 -7.395 -15.310 1.00 86.12 110 PHE A C 1
ATOM 862 O O . PHE A 1 110 ? 16.052 -7.430 -14.466 1.00 86.12 110 PHE A O 1
ATOM 869 N N . PHE A 1 111 ? 18.023 -8.192 -15.219 1.00 88.12 111 PHE A N 1
ATOM 870 C CA . PHE A 1 111 ? 18.189 -9.137 -14.110 1.00 88.12 111 PHE A CA 1
ATOM 871 C C . PHE A 1 111 ? 18.358 -8.432 -12.758 1.00 88.12 111 PHE A C 1
ATOM 873 O O . PHE A 1 111 ? 17.855 -8.932 -11.751 1.00 88.12 111 PHE A O 1
ATOM 880 N N . LEU A 1 112 ? 19.002 -7.260 -12.719 1.00 86.25 112 LEU A N 1
ATOM 881 C CA . LEU A 1 112 ? 19.098 -6.446 -11.502 1.00 86.25 112 LEU A CA 1
ATOM 882 C C . LEU A 1 112 ? 17.731 -5.912 -11.063 1.00 86.25 112 LEU A C 1
ATOM 884 O O . LEU A 1 112 ? 17.383 -6.019 -9.885 1.00 86.25 112 LEU A O 1
ATOM 888 N N . ALA A 1 113 ? 16.931 -5.393 -11.994 1.00 81.88 113 ALA A N 1
ATOM 889 C CA . ALA A 1 113 ? 15.586 -4.909 -11.704 1.00 81.88 113 ALA A CA 1
ATOM 890 C C . ALA A 1 113 ? 14.663 -6.054 -11.227 1.00 81.88 113 ALA A C 1
ATOM 892 O O . ALA A 1 113 ? 13.908 -5.894 -10.261 1.00 81.88 113 ALA A O 1
ATOM 893 N N . LEU A 1 114 ? 14.795 -7.250 -11.814 1.00 83.50 114 LEU A N 1
ATOM 894 C CA . LEU A 1 114 ? 14.114 -8.462 -11.348 1.00 83.50 114 LEU A CA 1
ATOM 895 C C . LEU A 1 114 ? 14.583 -8.898 -9.949 1.00 83.50 114 LEU A C 1
ATOM 897 O O . LEU A 1 114 ? 13.763 -9.224 -9.085 1.00 83.50 114 LEU A O 1
ATOM 901 N N . GLY A 1 115 ? 15.889 -8.848 -9.686 1.00 85.69 115 GLY A N 1
ATOM 902 C CA . GLY A 1 115 ? 16.468 -9.090 -8.364 1.00 85.69 115 GLY A CA 1
ATOM 903 C C . GLY A 1 115 ? 15.936 -8.115 -7.307 1.00 85.69 115 GLY A C 1
ATOM 904 O O . GLY A 1 115 ? 15.568 -8.517 -6.205 1.00 85.69 115 GLY A O 1
ATOM 905 N N . MET A 1 116 ? 15.798 -6.838 -7.659 1.00 81.56 116 MET A N 1
ATOM 906 C CA . MET A 1 116 ? 15.241 -5.817 -6.775 1.00 81.56 116 MET A CA 1
ATOM 907 C C . MET A 1 116 ? 13.761 -6.079 -6.454 1.00 81.56 116 MET A C 1
ATOM 909 O O . MET A 1 116 ? 13.372 -5.997 -5.287 1.00 81.56 116 MET A O 1
ATOM 913 N N . LEU A 1 117 ? 12.934 -6.450 -7.442 1.00 80.38 117 LEU A N 1
ATOM 914 C CA . LEU A 1 117 ? 11.530 -6.808 -7.194 1.00 80.38 117 LEU A CA 1
ATOM 915 C C . LEU A 1 117 ? 11.376 -8.082 -6.364 1.00 80.38 117 LEU A C 1
ATOM 917 O O . LEU A 1 117 ? 10.507 -8.139 -5.487 1.00 80.38 117 LEU A O 1
ATOM 921 N N . THR A 1 118 ? 12.191 -9.104 -6.629 1.00 81.19 118 THR A N 1
ATOM 922 C CA . THR A 1 118 ? 12.157 -10.343 -5.842 1.00 81.19 118 THR A CA 1
ATOM 923 C C . THR A 1 118 ? 12.570 -10.067 -4.401 1.00 81.19 118 THR A C 1
ATOM 925 O O . THR A 1 118 ? 11.860 -10.485 -3.490 1.00 81.19 118 THR A O 1
ATOM 928 N N . LEU A 1 119 ? 13.616 -9.270 -4.169 1.00 81.62 119 LEU A N 1
ATOM 929 C CA . LEU A 1 119 ? 14.026 -8.843 -2.830 1.00 81.62 119 LEU A CA 1
ATOM 930 C C . LEU A 1 119 ? 12.921 -8.055 -2.108 1.00 81.62 119 LEU A C 1
ATOM 932 O O . LEU A 1 119 ? 12.607 -8.351 -0.953 1.00 81.62 119 LEU A O 1
ATOM 936 N N . LEU A 1 120 ? 12.288 -7.097 -2.793 1.00 76.25 120 LEU A N 1
ATOM 937 C CA . LEU A 1 120 ? 11.179 -6.311 -2.244 1.00 76.25 120 LEU A CA 1
ATOM 938 C C . LEU A 1 120 ? 9.974 -7.201 -1.884 1.00 76.25 120 LEU A C 1
ATOM 940 O O . LEU A 1 120 ? 9.328 -7.006 -0.856 1.00 76.25 120 LEU A O 1
ATOM 944 N N . SER A 1 121 ? 9.697 -8.213 -2.707 1.00 75.75 121 SER A N 1
ATOM 945 C CA . SER A 1 121 ? 8.622 -9.186 -2.481 1.00 75.75 121 SER A CA 1
ATOM 946 C C . SER A 1 121 ? 8.951 -10.188 -1.375 1.00 75.75 121 SER A C 1
ATOM 948 O O . SER A 1 121 ? 8.053 -10.633 -0.664 1.00 75.75 121 SER A O 1
ATOM 950 N N . LEU A 1 122 ? 10.227 -10.531 -1.191 1.00 76.12 122 LEU A N 1
ATOM 951 C CA . LEU A 1 122 ? 10.691 -11.472 -0.170 1.00 76.12 122 LEU A CA 1
ATOM 952 C C . LEU A 1 122 ? 10.862 -10.826 1.207 1.00 76.12 122 LEU A C 1
ATOM 954 O O . LEU A 1 122 ? 10.701 -11.515 2.212 1.00 76.12 122 LEU A O 1
ATOM 958 N N . LEU A 1 123 ? 11.118 -9.518 1.278 1.00 71.56 123 LEU A N 1
ATOM 959 C CA . LEU A 1 123 ? 11.185 -8.744 2.525 1.00 71.56 123 LEU A CA 1
ATOM 960 C C . LEU A 1 123 ? 10.047 -9.071 3.516 1.00 71.56 123 LEU A C 1
ATOM 962 O O . LEU A 1 123 ? 10.342 -9.466 4.645 1.00 71.56 123 LEU A O 1
ATOM 966 N N . PRO A 1 124 ? 8.757 -9.002 3.139 1.00 63.84 124 PRO A N 1
ATOM 967 C CA . PRO A 1 124 ? 7.661 -9.367 4.039 1.00 63.84 124 PRO A CA 1
ATOM 968 C C . PRO A 1 124 ? 7.645 -10.850 4.437 1.00 63.84 124 PRO A C 1
ATOM 970 O O . PRO A 1 124 ? 7.228 -11.169 5.548 1.00 63.84 124 PRO A O 1
ATOM 973 N N . VAL A 1 125 ? 8.110 -11.762 3.577 1.00 65.75 125 VAL A N 1
ATOM 974 C CA . VAL A 1 125 ? 8.185 -13.203 3.884 1.00 65.75 125 VAL A CA 1
ATOM 975 C C . VAL A 1 125 ? 9.301 -13.482 4.894 1.00 65.75 125 VAL A C 1
ATOM 977 O O . VAL A 1 125 ? 9.088 -14.215 5.863 1.00 65.75 125 VAL A O 1
ATOM 980 N N . CYS A 1 126 ? 10.459 -12.845 4.725 1.00 61.22 126 CYS A N 1
ATOM 981 C CA . CYS A 1 126 ? 11.579 -12.920 5.661 1.00 61.22 126 CYS A CA 1
ATOM 982 C C . CYS A 1 126 ? 11.219 -12.319 7.027 1.00 61.22 126 CYS A C 1
ATOM 984 O O . CYS A 1 126 ? 11.521 -12.919 8.057 1.00 61.22 126 CYS A O 1
ATOM 986 N N . LEU A 1 127 ? 10.501 -11.191 7.051 1.00 62.56 127 LEU A N 1
ATOM 987 C CA . LEU A 1 127 ? 10.017 -10.587 8.297 1.00 62.56 127 LEU A CA 1
ATOM 988 C C . LEU A 1 127 ? 8.955 -11.458 8.988 1.00 62.56 127 LEU A C 1
ATOM 990 O O . LEU A 1 127 ? 8.965 -11.587 10.212 1.00 62.56 127 LEU A O 1
ATOM 994 N N . LYS A 1 128 ? 8.082 -12.119 8.215 1.00 56.50 128 LYS A N 1
ATOM 995 C CA . LYS A 1 128 ? 7.081 -13.055 8.747 1.00 56.50 128 LYS A CA 1
ATOM 996 C C . LYS A 1 128 ? 7.722 -14.301 9.372 1.00 56.50 128 LYS A C 1
ATOM 998 O O . LYS A 1 128 ? 7.206 -14.804 10.366 1.00 56.50 128 LYS A O 1
ATOM 1003 N N . ARG A 1 129 ? 8.860 -14.778 8.849 1.00 45.53 129 ARG A N 1
ATOM 1004 C CA . ARG A 1 129 ? 9.587 -15.940 9.397 1.00 45.53 129 ARG A CA 1
ATOM 1005 C C . ARG A 1 129 ? 10.102 -15.702 10.826 1.00 45.53 129 ARG A C 1
ATOM 1007 O O . ARG A 1 129 ? 10.125 -16.649 11.602 1.00 45.53 129 ARG A O 1
ATOM 1014 N N . ASN A 1 130 ? 10.408 -14.457 11.202 1.00 44.91 130 ASN A N 1
ATOM 1015 C CA . ASN A 1 130 ? 10.810 -14.111 12.574 1.00 44.91 130 ASN A CA 1
ATOM 1016 C C . ASN A 1 130 ? 9.640 -13.932 13.557 1.00 44.91 130 ASN A C 1
ATOM 1018 O O . ASN A 1 130 ? 9.865 -13.965 14.761 1.00 44.91 130 ASN A O 1
ATOM 1022 N N . GLN A 1 131 ? 8.401 -13.753 13.084 1.00 45.44 131 GLN A N 1
ATOM 1023 C CA . GLN A 1 131 ? 7.224 -13.576 13.952 1.00 45.44 131 GLN A CA 1
ATOM 1024 C C . GLN A 1 131 ? 6.478 -14.881 14.267 1.00 45.44 131 GLN A C 1
ATOM 1026 O O . GLN A 1 131 ? 5.601 -14.876 15.118 1.00 45.44 131 GLN A O 1
ATOM 1031 N N . ILE A 1 132 ? 6.805 -15.991 13.597 1.00 40.34 132 ILE A N 1
ATOM 1032 C CA . ILE A 1 132 ? 6.183 -17.310 13.836 1.00 40.34 132 ILE A CA 1
ATOM 1033 C C . ILE A 1 132 ? 6.956 -18.115 14.912 1.00 40.34 132 ILE A C 1
ATOM 1035 O O . ILE A 1 132 ? 6.517 -19.184 15.316 1.00 40.34 132 ILE A O 1
ATOM 1039 N N . SER A 1 133 ? 8.090 -17.600 15.405 1.00 34.81 133 SER A N 1
ATOM 1040 C CA . SER A 1 133 ? 8.943 -18.250 16.418 1.00 34.81 133 SER A CA 1
ATOM 1041 C C . SER A 1 133 ? 8.850 -17.623 17.824 1.00 34.81 133 SER A C 1
ATOM 1043 O O . SER A 1 133 ? 9.764 -17.807 18.629 1.00 34.81 133 SER A O 1
ATOM 1045 N N . GLN A 1 134 ? 7.784 -16.870 18.110 1.00 35.97 134 GLN A N 1
ATOM 1046 C CA . GLN A 1 134 ? 7.417 -16.322 19.427 1.00 35.97 134 GLN A CA 1
ATOM 1047 C C . GLN A 1 134 ? 5.939 -16.631 19.672 1.00 35.97 134 GLN A C 1
ATOM 1049 O O . GLN A 1 134 ? 5.588 -16.927 20.832 1.00 35.97 134 GLN A O 1
#

pLDDT: mean 83.02, std 11.85, range [34.81, 93.81]

Secondary structure (DSSP, 8-state):
-HHHHHHHHHHHHHIIIIIHHHHHHHHTT-HHHHHHHHHHHH-HHHHHHHHHH-TTS-HHHHHHHHHHSS--HHHHHHHHHHHTHHHHHHHHHHHHHHHHHHTT--SHHHHHHHHHHHHHHHHHHHHHHHHS--